Protein AF-A0A960WYE9-F1 (afdb_monomer_lite)

Foldseek 3Di:
DDDDPDDDDDPVNVVVVVVVVLVVVVPPPPPPDPCQVVVLVSVLVVQLVVLVVVLVVQLVVLVVPHPVSSVVSPVVSVVSSVVSNVVSVVVSVVSVVVVVVVVVVVVPDDPPPPPPD

Secondary structure (DSSP, 8-state):
-----PPPPPHHHHHHHHHHHHHHHHT-----S--HHHHHHHHHHHHHHHHHHHHHHHHHHHHHH-HHHHHHHHHHHHHHHHHHHHHHHHHHHHHHHHHHHHHHHHHT---------

pLDDT: mean 80.0, std 12.78, range [47.47, 95.88]

Structure (mmCIF, N/CA/C/O backbone):
data_AF-A0A960WYE9-F1
#
_entry.id   AF-A0A960WYE9-F1
#
loop_
_atom_site.group_PDB
_atom_site.id
_atom_site.type_symbol
_atom_site.label_atom_id
_atom_site.label_alt_id
_atom_site.label_comp_id
_atom_site.label_asym_id
_atom_site.label_entity_id
_atom_site.label_seq_id
_atom_site.pdbx_PDB_ins_code
_atom_site.Cartn_x
_atom_site.Cartn_y
_atom_site.Cartn_z
_atom_site.occupancy
_atom_site.B_iso_or_equiv
_atom_site.auth_seq_id
_atom_site.auth_comp_id
_atom_site.auth_asym_id
_atom_site.auth_atom_id
_atom_site.pdbx_PDB_model_num
ATOM 1 N N . MET A 1 1 ? -29.436 35.393 -24.147 1.00 56.28 1 MET A N 1
ATOM 2 C CA . MET A 1 1 ? -29.684 34.441 -23.049 1.00 56.28 1 MET A CA 1
ATOM 3 C C . MET A 1 1 ? -28.925 33.187 -23.434 1.00 56.28 1 MET A C 1
ATOM 5 O O . MET A 1 1 ? -29.409 32.443 -24.269 1.00 56.28 1 MET A O 1
ATOM 9 N N . ALA A 1 2 ? -27.653 33.113 -23.042 1.00 61.22 2 ALA A N 1
ATOM 10 C CA . ALA A 1 2 ? -26.758 32.027 -23.425 1.00 61.22 2 ALA A CA 1
ATOM 11 C C . ALA A 1 2 ? -26.670 31.080 -22.231 1.00 61.22 2 ALA A C 1
ATOM 13 O O . ALA A 1 2 ? -26.304 31.520 -21.142 1.00 61.22 2 ALA A O 1
ATOM 14 N N . ASP A 1 3 ? -27.077 29.833 -22.443 1.00 63.25 3 ASP A N 1
ATOM 15 C CA . ASP A 1 3 ? -26.883 28.744 -21.497 1.00 63.25 3 ASP A CA 1
ATOM 16 C C . ASP A 1 3 ? -25.381 28.572 -21.247 1.00 63.25 3 ASP A C 1
ATOM 18 O O . ASP A 1 3 ? -24.615 28.259 -22.160 1.00 63.25 3 ASP A O 1
ATOM 22 N N . ASP A 1 4 ? -24.957 28.837 -20.014 1.00 66.25 4 ASP A N 1
ATOM 23 C CA . ASP A 1 4 ? -23.601 28.576 -19.543 1.00 66.25 4 ASP A CA 1
ATOM 24 C C . ASP A 1 4 ? -23.469 27.063 -19.281 1.00 66.25 4 ASP A C 1
ATOM 26 O O . ASP A 1 4 ? -24.251 26.515 -18.493 1.00 66.25 4 ASP A O 1
ATOM 30 N N . PRO A 1 5 ? -22.551 26.335 -19.943 1.00 69.62 5 PRO A N 1
ATOM 31 C CA . PRO A 1 5 ? -22.391 24.911 -19.699 1.00 69.62 5 PRO A CA 1
ATOM 32 C C . PRO A 1 5 ? -21.781 24.699 -18.310 1.00 69.62 5 PRO A C 1
ATOM 34 O O . PRO A 1 5 ? -20.592 24.922 -18.089 1.00 69.62 5 PRO A O 1
ATOM 37 N N . THR A 1 6 ? -22.591 24.217 -17.364 1.00 70.62 6 THR A N 1
ATOM 38 C CA . THR A 1 6 ? -22.104 23.776 -16.052 1.00 70.62 6 THR A CA 1
ATOM 39 C C . THR A 1 6 ? -20.981 22.748 -16.244 1.00 70.62 6 THR A C 1
ATOM 41 O O . THR A 1 6 ? -21.214 21.732 -16.909 1.00 70.62 6 THR A O 1
ATOM 44 N N . PRO A 1 7 ? -19.776 22.962 -15.685 1.00 71.44 7 PRO A N 1
ATOM 45 C CA . PRO A 1 7 ? -18.664 22.044 -15.881 1.00 71.44 7 PRO A CA 1
ATOM 46 C C . PRO A 1 7 ? -18.990 20.702 -15.222 1.00 71.44 7 PRO A C 1
ATOM 48 O O . PRO A 1 7 ? -19.192 20.617 -14.010 1.00 71.44 7 PRO A O 1
ATOM 51 N N . SER A 1 8 ? -19.047 19.637 -16.024 1.00 68.94 8 SER A N 1
ATOM 52 C CA . SER A 1 8 ? -19.182 18.273 -15.519 1.00 68.94 8 SER A CA 1
ATOM 53 C C . SER A 1 8 ? -17.985 17.949 -14.616 1.00 68.94 8 SER A C 1
ATOM 55 O O . SER A 1 8 ? -16.848 18.213 -15.027 1.00 68.94 8 SER A O 1
ATOM 57 N N . PRO A 1 9 ? -18.198 17.377 -13.419 1.00 69.44 9 PRO A N 1
ATOM 58 C CA . PRO A 1 9 ? -17.117 17.057 -12.497 1.00 69.44 9 PRO A CA 1
ATOM 59 C C . PRO A 1 9 ? -16.104 16.150 -13.196 1.00 69.44 9 PRO A C 1
ATOM 61 O O . PRO A 1 9 ? -16.425 15.056 -13.658 1.00 69.44 9 PRO A O 1
ATOM 64 N N . SER A 1 10 ? -14.869 16.630 -13.315 1.00 79.25 10 SER A N 1
ATOM 65 C CA . SER A 1 10 ? -13.788 15.852 -13.905 1.00 79.25 10 SER A CA 1
ATOM 66 C C . SER A 1 10 ? -13.436 14.703 -12.956 1.00 79.25 10 SER A C 1
ATOM 68 O O . SER A 1 10 ? -13.316 14.913 -11.748 1.00 79.25 10 SER A O 1
ATOM 70 N N . LEU A 1 11 ? -13.252 13.490 -13.487 1.00 74.81 11 LEU A N 1
ATOM 71 C CA . LEU A 1 11 ? -12.968 12.258 -12.723 1.00 74.81 11 LEU A CA 1
ATOM 72 C C . LEU A 1 11 ? -11.809 12.405 -11.719 1.00 74.81 11 LEU A C 1
ATOM 74 O O . LEU A 1 11 ? -11.776 11.759 -10.676 1.00 74.81 11 LEU A O 1
ATOM 78 N N . PHE A 1 12 ? -10.853 13.279 -12.026 1.00 77.31 12 PHE A N 1
ATOM 79 C CA . PHE A 1 12 ? -9.730 13.587 -11.149 1.00 77.31 12 PHE A CA 1
ATOM 80 C C . PHE A 1 12 ? -10.158 14.324 -9.868 1.00 77.31 12 PHE A C 1
ATOM 82 O O . PHE A 1 12 ? -9.632 14.050 -8.791 1.00 77.31 12 PHE A O 1
ATOM 89 N N . SER A 1 13 ? -11.138 15.228 -9.956 1.00 78.94 13 SER A N 1
ATOM 90 C CA . SER A 1 13 ? -11.629 15.987 -8.799 1.00 78.94 13 SER A CA 1
ATOM 91 C C . SER A 1 13 ? -12.359 15.098 -7.784 1.00 78.94 13 SER A C 1
ATOM 93 O O . SER A 1 13 ? -12.132 15.234 -6.579 1.00 78.94 13 SER A O 1
ATOM 95 N N . SER A 1 14 ? -13.148 14.127 -8.259 1.00 79.69 14 SER A N 1
ATOM 96 C CA . SER A 1 14 ? -13.819 13.146 -7.400 1.00 79.69 14 SER A CA 1
ATOM 97 C C . SER A 1 14 ? -12.809 12.221 -6.719 1.00 79.69 14 SER A C 1
ATOM 99 O O . SER A 1 14 ? -12.855 12.084 -5.497 1.00 79.69 14 SER A O 1
ATOM 101 N N . LEU A 1 15 ? -11.817 11.706 -7.458 1.00 81.44 15 LEU A N 1
ATOM 102 C CA . LEU A 1 15 ? -10.731 10.884 -6.900 1.00 81.44 15 LEU A CA 1
ATOM 103 C C . LEU A 1 15 ? -9.919 11.626 -5.824 1.00 81.44 15 LEU A C 1
ATOM 105 O O . LEU A 1 15 ? -9.586 11.057 -4.785 1.00 81.44 15 LEU A O 1
ATOM 109 N N . TRP A 1 16 ? -9.627 12.912 -6.038 1.00 84.19 16 TRP A N 1
ATOM 110 C CA . TRP A 1 16 ? -8.903 13.736 -5.067 1.00 84.19 16 TRP A CA 1
ATOM 111 C C . TRP A 1 16 ? -9.710 13.997 -3.788 1.00 84.19 16 TRP A C 1
ATOM 113 O O . TRP A 1 16 ? -9.154 14.001 -2.686 1.00 84.19 16 TRP A O 1
ATOM 123 N N . SER A 1 17 ? -11.025 14.196 -3.918 1.00 83.56 17 SER A N 1
ATOM 124 C CA . SER A 1 17 ? -11.916 14.377 -2.767 1.00 83.56 17 SER A CA 1
ATOM 125 C C . SER A 1 17 ? -12.027 13.106 -1.922 1.00 83.56 17 SER A C 1
ATOM 127 O O . SER A 1 17 ? -11.923 13.181 -0.697 1.00 83.56 17 SER A O 1
ATOM 129 N N . GLU A 1 18 ? -12.120 11.940 -2.568 1.00 80.12 18 GLU A N 1
ATOM 130 C CA . GLU A 1 18 ? -12.113 10.645 -1.890 1.00 80.12 18 GLU A CA 1
ATOM 131 C C . GLU A 1 18 ? -10.778 10.405 -1.183 1.00 80.12 18 GLU A C 1
ATOM 133 O O . GLU A 1 18 ? -10.762 10.041 -0.007 1.00 80.12 18 GLU A O 1
ATOM 138 N N . PHE A 1 19 ? -9.651 10.710 -1.835 1.00 80.31 19 PHE A N 1
ATOM 139 C CA . PHE A 1 19 ? -8.329 10.612 -1.212 1.00 80.31 19 PHE A CA 1
ATOM 140 C C . PHE A 1 19 ? -8.195 11.516 0.025 1.00 80.31 19 PHE A C 1
ATOM 142 O O . PHE A 1 19 ? -7.717 11.074 1.071 1.00 80.31 19 PHE A O 1
ATOM 149 N N . ARG A 1 20 ? -8.658 12.772 -0.050 1.00 80.38 20 ARG A N 1
ATOM 150 C CA . ARG A 1 20 ? -8.653 13.689 1.103 1.00 80.38 20 ARG A CA 1
ATOM 151 C C . ARG A 1 20 ? -9.545 13.208 2.241 1.00 80.38 20 ARG A C 1
ATOM 153 O O . ARG A 1 20 ? -9.131 13.307 3.397 1.00 80.38 20 ARG A O 1
ATOM 160 N N . ALA A 1 21 ? -10.722 12.669 1.929 1.00 76.81 21 ALA A N 1
ATOM 161 C CA . ALA A 1 21 ? -11.613 12.082 2.923 1.00 76.81 21 ALA A CA 1
ATOM 162 C C . ALA A 1 21 ? -10.945 10.889 3.625 1.00 76.81 21 ALA A C 1
ATOM 164 O O . ALA A 1 21 ? -10.954 10.816 4.855 1.00 76.81 21 ALA A O 1
ATOM 165 N N . VAL A 1 22 ? -10.277 10.015 2.866 1.00 73.69 22 VAL A N 1
ATOM 166 C CA . VAL A 1 22 ? -9.496 8.901 3.419 1.00 73.69 22 VAL A CA 1
ATOM 167 C C . VAL A 1 22 ? -8.393 9.427 4.341 1.00 73.69 22 VAL A C 1
ATOM 169 O O . VAL A 1 22 ? -8.366 9.052 5.509 1.00 73.69 22 VAL A O 1
ATOM 172 N N . CYS A 1 23 ? -7.547 10.358 3.891 1.00 76.69 23 CYS A N 1
ATOM 173 C CA . CYS A 1 23 ? -6.493 10.936 4.734 1.00 76.69 23 CYS A CA 1
ATOM 174 C C . CYS A 1 23 ? -7.042 11.570 6.022 1.00 76.69 23 CYS A C 1
ATOM 176 O O . CYS A 1 23 ? -6.478 11.355 7.091 1.00 76.69 23 CYS A O 1
ATOM 178 N N . SER A 1 24 ? -8.162 12.296 5.952 1.00 74.69 24 SER A N 1
ATOM 179 C CA . SER A 1 24 ? -8.778 12.908 7.138 1.00 74.69 24 SER A CA 1
ATOM 180 C C . SER A 1 24 ? -9.227 11.882 8.185 1.00 74.69 24 SER A C 1
ATOM 182 O O . SER A 1 24 ? -9.145 12.155 9.376 1.00 74.69 24 SER A O 1
ATOM 184 N N . LEU A 1 25 ? -9.620 10.680 7.749 1.00 67.69 25 LEU A N 1
ATOM 185 C CA . LEU A 1 25 ? -10.007 9.579 8.629 1.00 67.69 25 LEU A CA 1
ATOM 186 C C . LEU A 1 25 ? -8.790 8.906 9.289 1.00 67.69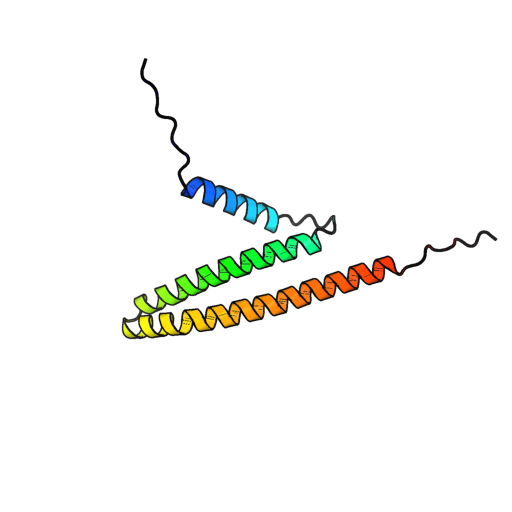 25 LEU A C 1
ATOM 188 O O . LEU A 1 25 ? -8.867 8.484 10.437 1.00 67.69 25 LEU A O 1
ATOM 192 N N . PHE A 1 26 ? -7.673 8.788 8.561 1.00 65.88 26 PHE A N 1
ATOM 193 C CA . PHE A 1 26 ? -6.429 8.192 9.070 1.00 65.88 26 PHE A CA 1
ATOM 194 C C . PHE A 1 26 ? -5.685 9.110 10.051 1.00 65.88 26 PHE A C 1
ATOM 196 O O . PHE A 1 26 ? -5.026 8.613 10.960 1.00 65.88 26 PHE A O 1
ATOM 203 N N . PHE A 1 27 ? -5.795 10.430 9.885 1.00 66.19 27 PHE A N 1
ATOM 204 C CA . PHE A 1 27 ? -5.195 11.422 10.785 1.00 66.19 27 PHE A CA 1
ATOM 205 C C . PHE A 1 27 ? -6.124 11.858 11.939 1.00 66.19 27 PHE A C 1
ATOM 207 O O . PHE A 1 27 ? -5.789 12.797 12.662 1.00 66.19 27 PHE A O 1
ATOM 214 N N . ASP A 1 28 ? -7.259 11.183 12.160 1.00 63.00 28 ASP A N 1
ATOM 215 C CA . ASP A 1 28 ? -8.098 11.401 13.344 1.00 63.00 28 ASP A CA 1
ATOM 216 C C . ASP A 1 28 ? -7.521 10.641 14.556 1.00 63.00 28 ASP A C 1
ATOM 218 O O . ASP A 1 28 ? -7.859 9.492 14.838 1.00 63.00 28 ASP A O 1
ATOM 222 N N . PHE A 1 29 ? -6.604 11.290 15.280 1.00 52.69 29 PHE A N 1
ATOM 223 C CA . PHE A 1 29 ? -5.981 10.779 16.513 1.00 52.69 29 PHE A CA 1
ATOM 224 C C . PHE A 1 29 ? -6.909 10.835 17.749 1.00 52.69 29 PHE A C 1
ATOM 226 O O . PHE A 1 29 ? -6.447 10.744 18.890 1.00 52.69 29 PHE A O 1
ATOM 233 N N . SER A 1 30 ? -8.225 10.990 17.573 1.00 52.22 30 SER A N 1
ATOM 234 C CA . SER A 1 30 ? -9.192 11.008 18.676 1.00 52.22 30 SER A CA 1
ATOM 235 C C . SER A 1 30 ? -9.485 9.584 19.184 1.00 52.22 30 SER A C 1
ATOM 237 O O . SER A 1 30 ? -10.508 8.971 18.877 1.00 52.22 30 SER A O 1
ATOM 239 N N . PHE A 1 31 ? -8.574 9.033 19.994 1.00 51.56 31 PHE A N 1
ATOM 240 C CA . PHE A 1 31 ? -8.643 7.707 20.640 1.00 51.56 31 PHE A CA 1
ATOM 241 C C . PHE A 1 31 ? -9.763 7.566 21.704 1.00 51.56 31 PHE A C 1
ATOM 243 O O . PHE A 1 31 ? -9.518 7.076 22.806 1.00 51.56 31 PHE A O 1
ATOM 250 N N . LYS A 1 32 ? -10.998 8.018 21.442 1.00 51.28 32 LYS A N 1
ATOM 251 C CA . LYS A 1 32 ? -12.082 8.028 22.450 1.00 51.28 32 LYS A CA 1
ATOM 252 C C . LYS A 1 32 ? -13.161 6.955 22.306 1.00 51.28 32 LYS A C 1
ATOM 254 O O . LYS A 1 32 ? -13.973 6.821 23.217 1.00 51.28 32 LYS A O 1
ATOM 259 N N . LYS A 1 33 ? -13.198 6.164 21.233 1.00 47.47 33 LYS A N 1
ATOM 260 C CA . LYS A 1 33 ? -14.152 5.045 21.111 1.00 47.47 33 LYS A CA 1
ATOM 261 C C . LYS A 1 33 ? -13.518 3.860 20.400 1.00 47.47 33 LYS A C 1
ATOM 263 O O . LYS A 1 33 ? -12.616 4.037 19.595 1.00 47.47 33 LYS A O 1
ATOM 268 N N . PHE A 1 34 ? -14.015 2.662 20.692 1.00 52.50 34 PHE A N 1
ATOM 269 C CA . PHE A 1 34 ? -13.688 1.385 20.056 1.00 52.50 34 PHE A CA 1
ATOM 270 C C . PHE A 1 34 ? -13.992 1.400 18.535 1.00 52.50 34 PHE A C 1
ATOM 272 O O . PHE A 1 34 ? -14.926 0.761 18.061 1.00 52.50 34 PHE A O 1
ATOM 279 N N . VAL A 1 35 ? -13.230 2.166 17.743 1.00 55.47 35 VAL A N 1
ATOM 280 C CA . VAL A 1 35 ? -13.297 2.206 16.260 1.00 55.47 35 VAL A CA 1
ATOM 281 C C . VAL A 1 35 ? -12.514 1.032 15.641 1.00 55.47 35 VAL A C 1
ATOM 283 O O . VAL A 1 35 ? -12.436 0.842 14.426 1.00 55.47 35 VAL A O 1
ATOM 286 N N . THR A 1 36 ? -11.940 0.196 16.493 1.00 58.97 36 THR A N 1
ATOM 287 C CA . THR A 1 36 ? -10.864 -0.718 16.170 1.00 58.97 36 THR A CA 1
ATOM 288 C C . THR A 1 36 ? -11.202 -1.760 15.102 1.00 58.97 36 THR A C 1
ATOM 290 O O . THR A 1 36 ? -10.433 -1.861 14.149 1.00 58.97 36 THR A O 1
ATOM 293 N N . PRO A 1 37 ? -12.367 -2.443 15.114 1.00 61.09 37 PRO A N 1
ATOM 2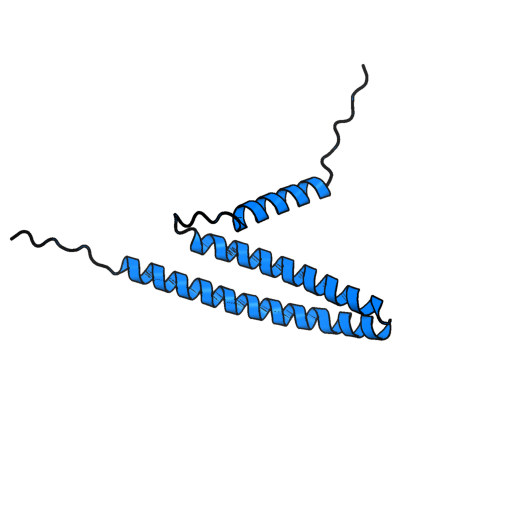94 C CA . PRO A 1 37 ? -12.694 -3.428 14.077 1.00 61.09 37 PRO A CA 1
ATOM 295 C C . PRO A 1 37 ? -12.917 -2.803 12.691 1.00 61.09 37 PRO A C 1
ATOM 297 O O . PRO A 1 37 ? -12.624 -3.415 11.662 1.00 61.09 37 PRO A O 1
ATOM 300 N N . ARG A 1 38 ? -13.442 -1.570 12.646 1.00 65.31 38 ARG A N 1
ATOM 301 C CA . ARG A 1 38 ? -13.769 -0.867 11.396 1.00 65.31 38 ARG A CA 1
ATOM 302 C C . ARG A 1 38 ? -12.513 -0.324 10.715 1.00 65.31 38 ARG A C 1
ATOM 304 O O . ARG A 1 38 ? -12.406 -0.424 9.495 1.00 65.31 38 ARG A O 1
ATOM 311 N N . ILE A 1 39 ? -11.553 0.172 11.499 1.00 73.69 39 ILE A N 1
ATOM 312 C CA . ILE A 1 39 ? -10.259 0.657 10.999 1.00 73.69 39 ILE A CA 1
ATOM 313 C C . ILE A 1 39 ? -9.481 -0.465 10.316 1.00 73.69 39 ILE A C 1
ATOM 315 O O . ILE A 1 39 ? -8.922 -0.221 9.251 1.00 73.69 39 ILE A O 1
ATOM 319 N N . VAL A 1 40 ? -9.492 -1.698 10.846 1.00 74.81 40 VAL A N 1
ATOM 320 C CA . VAL A 1 40 ? -8.719 -2.793 10.228 1.00 74.81 40 VAL A CA 1
ATOM 321 C C . VAL A 1 40 ? -9.153 -3.063 8.786 1.00 74.81 40 VAL A C 1
ATOM 323 O O . VAL A 1 40 ? -8.313 -3.256 7.908 1.00 74.81 40 VAL A O 1
ATOM 326 N N . ARG A 1 41 ? -10.463 -3.021 8.511 1.00 71.50 41 ARG A N 1
ATOM 327 C CA . ARG A 1 41 ? -10.985 -3.234 7.154 1.00 71.50 41 ARG A CA 1
ATOM 328 C C . ARG A 1 41 ? -10.547 -2.116 6.200 1.00 71.50 41 ARG A C 1
ATOM 330 O O . ARG A 1 41 ? -10.169 -2.404 5.070 1.00 71.50 41 ARG A O 1
ATOM 337 N N . THR A 1 42 ? -10.530 -0.867 6.663 1.00 77.56 42 THR A N 1
ATOM 338 C CA . THR A 1 42 ? -10.010 0.273 5.889 1.00 77.56 42 THR A CA 1
ATOM 339 C C . THR A 1 42 ? -8.499 0.162 5.661 1.00 77.56 42 THR A C 1
ATOM 341 O O . THR A 1 42 ? -8.023 0.406 4.552 1.00 77.56 42 THR A O 1
ATOM 344 N N . LEU A 1 43 ? -7.743 -0.264 6.678 1.00 81.12 43 LEU A N 1
ATOM 345 C CA . LEU A 1 43 ? -6.294 -0.458 6.600 1.00 81.12 43 LEU A CA 1
ATOM 346 C C . LEU A 1 43 ? -5.912 -1.541 5.583 1.00 81.12 43 LEU A C 1
ATOM 348 O O . LEU A 1 43 ? -4.896 -1.407 4.900 1.00 81.12 43 LEU A O 1
ATOM 352 N N . TYR A 1 44 ? -6.731 -2.593 5.467 1.00 82.25 44 TYR A N 1
ATOM 353 C CA . TYR A 1 44 ? -6.555 -3.635 4.457 1.00 82.25 44 TYR A CA 1
ATOM 354 C C . TYR A 1 44 ? -6.713 -3.091 3.043 1.00 82.25 44 TYR A C 1
ATOM 356 O O . TYR A 1 44 ? -5.821 -3.272 2.216 1.00 82.25 44 TYR A O 1
ATOM 364 N N . SER A 1 45 ? -7.824 -2.401 2.777 1.00 82.38 45 SER A N 1
ATOM 365 C CA . SER A 1 45 ? -8.081 -1.814 1.463 1.00 82.38 45 SER A CA 1
ATOM 366 C C . SER A 1 45 ? -6.974 -0.836 1.072 1.00 82.38 45 SER A C 1
ATOM 368 O O . SER A 1 45 ? -6.504 -0.869 -0.063 1.00 82.38 45 SER A O 1
ATOM 370 N N . LEU A 1 46 ? -6.494 -0.024 2.021 1.00 86.25 46 LEU A N 1
ATOM 371 C CA . LEU A 1 46 ? -5.386 0.895 1.776 1.00 86.25 46 LEU A CA 1
ATOM 372 C C . LEU A 1 46 ? -4.070 0.157 1.483 1.00 86.25 46 LEU A C 1
ATOM 374 O O . LEU A 1 46 ? -3.380 0.519 0.534 1.00 86.25 46 LEU A O 1
ATOM 378 N N . ASN A 1 47 ? -3.742 -0.896 2.242 1.00 88.00 47 ASN A N 1
ATOM 379 C CA . ASN A 1 47 ? -2.568 -1.733 1.968 1.00 88.00 47 ASN A CA 1
ATOM 380 C C . ASN A 1 47 ? -2.635 -2.369 0.577 1.00 88.00 47 ASN A C 1
ATOM 382 O O . ASN A 1 47 ? -1.632 -2.397 -0.125 1.00 88.00 47 ASN A O 1
ATOM 386 N N . LEU A 1 48 ? -3.806 -2.857 0.161 1.00 89.25 48 LEU A N 1
ATOM 387 C CA . LEU A 1 48 ? -3.980 -3.497 -1.142 1.00 89.25 48 LEU A CA 1
ATOM 388 C C . LEU A 1 48 ? -3.784 -2.503 -2.295 1.00 89.25 48 LEU A C 1
ATOM 390 O O . LEU A 1 48 ? -3.080 -2.806 -3.258 1.00 89.25 48 LEU A O 1
ATOM 394 N N . ILE A 1 49 ? -4.363 -1.305 -2.178 1.00 91.12 49 ILE A N 1
ATOM 395 C CA . ILE A 1 49 ? -4.185 -0.228 -3.161 1.00 91.12 49 ILE A CA 1
ATOM 396 C C . ILE A 1 49 ? -2.718 0.219 -3.192 1.00 91.12 49 ILE A C 1
ATOM 398 O O . ILE A 1 49 ? -2.133 0.339 -4.267 1.00 91.12 49 ILE A O 1
ATOM 402 N N . GLY A 1 50 ? -2.100 0.408 -2.022 1.00 90.88 50 GLY A N 1
ATOM 403 C CA . GLY A 1 50 ? -0.689 0.773 -1.901 1.00 90.88 50 GLY A CA 1
ATOM 404 C C . GLY A 1 50 ? 0.248 -0.269 -2.513 1.00 90.88 50 GLY A C 1
ATOM 405 O O . GLY A 1 50 ? 1.165 0.096 -3.244 1.00 90.88 50 GLY A O 1
ATOM 406 N N . ALA A 1 51 ? -0.019 -1.558 -2.293 1.00 92.50 51 ALA A N 1
ATOM 407 C CA . ALA A 1 51 ? 0.734 -2.660 -2.890 1.00 92.50 51 ALA A CA 1
ATOM 408 C C . ALA A 1 51 ? 0.652 -2.644 -4.419 1.00 92.50 51 ALA A C 1
ATOM 410 O O . ALA A 1 51 ? 1.667 -2.800 -5.096 1.00 92.50 51 ALA A O 1
ATOM 411 N N . LEU A 1 52 ? -0.548 -2.423 -4.964 1.00 92.69 52 LEU A N 1
ATOM 412 C CA . LEU A 1 52 ? -0.768 -2.364 -6.406 1.00 92.69 52 LEU A CA 1
ATOM 413 C C . LEU A 1 52 ? -0.021 -1.183 -7.037 1.00 92.69 52 LEU A C 1
ATOM 415 O O . LEU A 1 52 ? 0.708 -1.365 -8.010 1.00 92.69 52 LEU A O 1
ATOM 419 N N . LEU A 1 53 ? -0.156 0.012 -6.457 1.00 94.44 53 LEU A N 1
ATOM 420 C CA . LEU A 1 53 ? 0.545 1.209 -6.928 1.00 94.44 53 LEU A CA 1
ATOM 421 C C . LEU A 1 53 ? 2.065 1.069 -6.790 1.00 94.44 53 LEU A C 1
ATOM 423 O O . LEU A 1 53 ? 2.798 1.427 -7.710 1.00 94.44 53 LEU A O 1
ATOM 427 N N . GLY A 1 54 ? 2.538 0.509 -5.676 1.00 92.62 54 GLY A N 1
ATOM 428 C CA . GLY A 1 54 ? 3.955 0.242 -5.439 1.00 92.62 54 GLY A CA 1
ATOM 429 C C . GLY A 1 54 ? 4.539 -0.743 -6.450 1.00 92.62 54 GLY A C 1
ATOM 430 O O . GLY A 1 54 ? 5.615 -0.496 -6.988 1.00 92.62 54 GLY A O 1
ATOM 431 N N . ALA A 1 55 ? 3.810 -1.812 -6.779 1.00 93.12 55 ALA A N 1
ATOM 432 C CA . ALA A 1 55 ? 4.229 -2.763 -7.803 1.00 93.12 55 ALA A CA 1
ATOM 433 C C . ALA A 1 55 ? 4.272 -2.125 -9.198 1.00 93.12 55 ALA A C 1
ATOM 435 O O . ALA A 1 55 ? 5.232 -2.338 -9.933 1.00 93.12 55 ALA A O 1
AT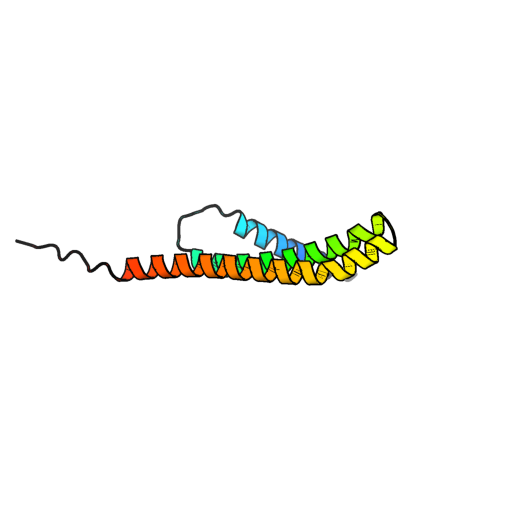OM 436 N N . LEU A 1 56 ? 3.280 -1.303 -9.559 1.00 93.31 56 LEU A N 1
ATOM 437 C CA . LEU A 1 56 ? 3.290 -0.552 -10.821 1.00 93.31 56 LEU A CA 1
ATOM 438 C C . LEU A 1 56 ? 4.482 0.413 -10.899 1.00 93.31 56 LEU A C 1
ATOM 440 O O . LEU A 1 56 ? 5.173 0.456 -11.918 1.00 93.31 56 LEU A O 1
ATOM 444 N N . ALA A 1 57 ? 4.766 1.134 -9.813 1.00 93.50 57 ALA A N 1
ATOM 445 C CA . ALA A 1 57 ? 5.921 2.023 -9.724 1.00 93.50 57 ALA A CA 1
ATOM 446 C C . ALA A 1 57 ? 7.253 1.258 -9.829 1.00 93.50 57 ALA A C 1
ATOM 448 O O . ALA A 1 57 ? 8.155 1.702 -10.539 1.00 93.50 57 ALA A O 1
ATOM 449 N N . TRP A 1 58 ? 7.362 0.094 -9.180 1.00 92.06 58 TRP A N 1
ATOM 450 C CA . TRP A 1 58 ? 8.526 -0.795 -9.263 1.00 92.06 58 TRP A CA 1
ATOM 451 C C . TRP A 1 58 ? 8.754 -1.326 -10.680 1.00 92.06 58 TRP A C 1
ATOM 453 O O . TRP A 1 58 ? 9.872 -1.328 -11.190 1.00 92.06 58 TRP A O 1
ATOM 463 N N . MET A 1 59 ? 7.688 -1.751 -11.356 1.00 92.38 59 MET A N 1
ATOM 464 C CA . MET A 1 59 ? 7.790 -2.223 -12.735 1.00 92.38 59 MET A CA 1
ATOM 465 C C . MET A 1 59 ? 8.245 -1.098 -13.672 1.00 92.38 59 MET A C 1
ATOM 467 O O . MET A 1 59 ? 9.114 -1.325 -14.512 1.00 92.38 59 MET A O 1
ATOM 471 N N . GLY A 1 60 ? 7.729 0.122 -13.484 1.00 91.19 60 GLY A N 1
ATOM 472 C CA . GLY A 1 60 ? 8.116 1.294 -14.272 1.00 91.19 60 GLY A CA 1
ATOM 473 C C . GLY A 1 60 ? 9.536 1.807 -14.003 1.00 91.19 60 GLY A C 1
ATOM 474 O O . GLY A 1 60 ? 10.163 2.354 -14.910 1.00 91.19 60 GLY A O 1
ATOM 475 N N . SER A 1 61 ? 10.072 1.626 -12.792 1.00 90.56 61 SER A N 1
ATOM 476 C CA . SER A 1 61 ? 11.405 2.134 -12.441 1.00 90.56 61 SER A CA 1
ATOM 477 C C . SER A 1 61 ? 12.536 1.402 -13.170 1.00 90.56 61 SER A C 1
ATOM 479 O O . SER A 1 61 ? 13.500 2.051 -13.569 1.00 90.56 61 SER A O 1
ATOM 481 N N . GLY A 1 62 ? 12.402 0.096 -13.430 1.00 88.44 62 GLY A N 1
ATOM 482 C CA . GLY A 1 62 ? 13.438 -0.702 -14.104 1.00 88.44 62 GLY A CA 1
ATOM 483 C C . GLY A 1 62 ? 13.765 -0.243 -15.528 1.00 88.44 62 GLY A C 1
ATOM 484 O O . GLY A 1 62 ? 14.908 -0.352 -15.968 1.00 88.44 62 GLY A O 1
ATOM 485 N N . PHE A 1 63 ? 12.795 0.355 -16.227 1.00 90.81 63 PHE A N 1
ATOM 486 C CA . PHE A 1 63 ? 13.002 0.908 -17.569 1.00 90.81 63 PHE A CA 1
ATOM 487 C C . PHE A 1 63 ? 13.837 2.194 -17.585 1.00 90.81 63 PHE A C 1
ATOM 489 O O . PHE A 1 63 ? 14.305 2.588 -18.651 1.00 90.81 63 PHE A O 1
ATOM 496 N N . ARG A 1 64 ? 14.037 2.852 -16.433 1.00 90.69 64 ARG A N 1
ATOM 497 C CA . ARG A 1 64 ? 14.887 4.051 -16.336 1.00 90.69 64 ARG A CA 1
ATOM 498 C C . ARG A 1 64 ? 16.373 3.710 -16.414 1.00 90.69 64 ARG A C 1
ATOM 500 O O . ARG A 1 64 ? 17.144 4.536 -16.882 1.00 90.69 64 ARG A O 1
ATOM 507 N N . GLU A 1 65 ? 16.746 2.509 -15.978 1.00 88.25 65 GLU A N 1
ATOM 508 C CA . GLU A 1 65 ? 18.131 2.034 -15.977 1.00 88.25 65 GLU A CA 1
ATOM 509 C C . GLU A 1 65 ? 18.497 1.383 -17.314 1.00 88.25 65 GLU A C 1
ATOM 511 O O . GLU A 1 65 ? 19.490 1.739 -17.943 1.00 88.25 65 GLU A O 1
ATOM 516 N N . SER A 1 66 ? 17.710 0.401 -17.770 1.00 92.56 66 SER A N 1
ATOM 517 C CA . SER A 1 66 ? 17.964 -0.328 -19.021 1.00 92.56 66 SER A CA 1
ATOM 518 C C . SER A 1 66 ? 16.760 -1.163 -19.450 1.00 92.56 66 SER A C 1
ATOM 520 O O . SER A 1 66 ? 15.991 -1.641 -18.620 1.00 92.56 66 SER A O 1
ATOM 522 N N . PHE A 1 67 ? 16.646 -1.446 -20.752 1.00 90.56 67 PHE A N 1
ATOM 523 C CA . PHE A 1 67 ? 15.571 -2.287 -21.295 1.00 90.56 67 PHE A CA 1
ATOM 524 C C . PHE A 1 67 ? 15.545 -3.701 -20.684 1.00 90.56 67 PHE A C 1
ATOM 526 O O . PHE A 1 67 ? 14.489 -4.183 -20.281 1.00 90.56 67 PHE A O 1
ATOM 533 N N . LEU A 1 68 ? 16.713 -4.345 -20.548 1.00 92.19 68 LEU A N 1
ATOM 534 C CA . LEU A 1 68 ? 16.827 -5.667 -19.916 1.00 92.19 68 LEU A CA 1
ATOM 535 C C . LEU A 1 68 ? 16.413 -5.640 -18.437 1.00 92.19 68 LEU A C 1
ATOM 537 O O . LEU A 1 68 ? 15.736 -6.554 -17.971 1.00 92.19 68 LEU A O 1
ATOM 541 N N . TRP A 1 69 ? 16.767 -4.573 -17.715 1.00 91.12 69 TRP A N 1
ATOM 542 C CA . TRP A 1 69 ? 16.363 -4.379 -16.321 1.00 91.12 69 TRP A CA 1
ATOM 543 C C . TRP A 1 69 ? 14.852 -4.176 -16.178 1.00 91.12 69 TRP A C 1
ATOM 545 O O . TRP A 1 69 ? 14.254 -4.747 -15.268 1.00 91.12 69 TRP A O 1
ATOM 555 N N . GLY A 1 70 ? 14.220 -3.453 -17.106 1.00 92.00 70 GLY A N 1
ATOM 556 C CA . GLY A 1 70 ? 12.763 -3.302 -17.155 1.00 92.00 70 GLY A CA 1
ATOM 557 C C . GLY A 1 70 ? 12.015 -4.634 -17.281 1.00 92.00 70 GLY A C 1
ATOM 558 O O . GLY A 1 70 ? 11.000 -4.847 -16.623 1.00 92.00 70 GLY A O 1
ATOM 559 N N . ILE A 1 71 ? 12.536 -5.588 -18.059 1.00 94.06 71 ILE A N 1
ATOM 560 C CA . ILE A 1 71 ? 11.930 -6.928 -18.164 1.00 94.06 71 ILE A CA 1
ATOM 561 C C . ILE A 1 71 ? 12.030 -7.681 -16.828 1.00 94.06 71 ILE A C 1
ATOM 563 O O . ILE A 1 71 ? 11.067 -8.321 -16.397 1.00 94.06 71 ILE A O 1
ATOM 567 N N . VAL A 1 72 ? 13.169 -7.574 -16.136 1.00 94.44 72 VAL A N 1
ATOM 568 C CA . VAL A 1 72 ? 13.360 -8.198 -14.817 1.00 94.44 72 VAL A CA 1
ATOM 569 C C . VAL A 1 72 ? 12.397 -7.607 -13.786 1.00 94.44 72 VAL A C 1
ATOM 571 O O . VAL A 1 72 ? 11.772 -8.362 -13.035 1.00 94.44 72 VAL A O 1
ATOM 574 N N . THR A 1 73 ? 12.220 -6.284 -13.748 1.00 93.69 73 THR A N 1
ATOM 575 C CA . THR A 1 73 ? 11.283 -5.644 -12.809 1.00 93.69 73 THR A CA 1
ATOM 576 C C . THR A 1 73 ? 9.829 -6.001 -13.107 1.00 93.69 73 THR A C 1
ATOM 578 O O . THR A 1 73 ? 9.064 -6.217 -12.170 1.00 93.69 73 THR A O 1
ATOM 581 N N . VAL A 1 74 ? 9.448 -6.154 -14.379 1.00 93.94 74 VAL A N 1
ATOM 582 C CA . VAL A 1 74 ? 8.104 -6.612 -14.783 1.00 93.94 74 VAL A CA 1
ATOM 583 C C . VAL A 1 74 ? 7.837 -8.062 -14.380 1.00 93.94 74 VAL A C 1
ATOM 585 O O . VAL A 1 74 ? 6.735 -8.368 -13.935 1.00 93.94 74 VAL A O 1
ATOM 588 N N . CYS A 1 75 ? 8.826 -8.953 -14.464 1.00 94.44 75 CYS A N 1
ATOM 589 C CA . CYS A 1 75 ? 8.675 -10.331 -13.980 1.00 94.44 75 CYS A CA 1
ATOM 590 C C . CYS A 1 75 ? 8.657 -10.420 -12.446 1.00 94.44 75 CYS A C 1
ATOM 592 O O . CYS A 1 75 ? 7.895 -11.195 -11.869 1.00 94.44 75 CYS A O 1
ATOM 594 N N . THR A 1 76 ? 9.494 -9.632 -11.768 1.00 94.44 76 THR A N 1
ATOM 595 C CA . THR A 1 76 ? 9.604 -9.655 -10.298 1.00 94.44 76 THR A CA 1
ATOM 596 C C . THR A 1 76 ? 8.486 -8.882 -9.599 1.00 94.44 76 THR A C 1
ATOM 598 O O . THR A 1 76 ? 8.137 -9.220 -8.470 1.00 94.44 76 THR A O 1
ATOM 601 N N . GLY A 1 77 ? 7.870 -7.900 -10.264 1.00 93.56 77 GLY A N 1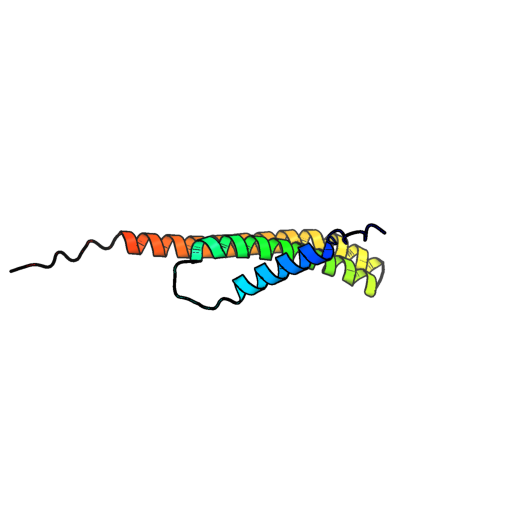
ATOM 602 C CA . GLY A 1 77 ? 6.783 -7.078 -9.729 1.00 93.56 77 GLY A CA 1
ATOM 603 C C . GLY A 1 77 ? 5.571 -7.884 -9.242 1.00 93.56 77 GLY A C 1
ATOM 604 O O . GLY A 1 77 ? 5.199 -7.742 -8.078 1.00 93.56 77 GLY A O 1
ATOM 605 N N . PRO A 1 78 ? 4.970 -8.769 -10.063 1.00 93.69 78 PRO A N 1
ATOM 606 C CA . PRO A 1 78 ? 3.858 -9.623 -9.647 1.00 93.69 78 PRO A CA 1
ATOM 607 C C . PRO A 1 78 ? 4.215 -10.540 -8.473 1.00 93.69 78 PRO A C 1
ATOM 609 O O . PRO A 1 78 ? 3.412 -10.707 -7.558 1.00 93.69 78 PRO A O 1
ATOM 612 N N . ILE A 1 79 ? 5.431 -11.095 -8.464 1.00 95.88 79 ILE A N 1
ATOM 613 C CA . ILE A 1 79 ? 5.914 -11.957 -7.377 1.00 95.88 79 ILE A CA 1
ATOM 614 C C . ILE A 1 79 ? 6.002 -11.149 -6.077 1.00 95.88 79 ILE A C 1
ATOM 616 O O . ILE A 1 79 ? 5.453 -11.559 -5.053 1.00 95.88 79 ILE A O 1
ATOM 620 N N . ALA A 1 80 ? 6.627 -9.970 -6.127 1.00 93.12 80 ALA A N 1
ATOM 621 C CA . ALA A 1 80 ? 6.731 -9.066 -4.987 1.00 93.12 80 ALA A CA 1
ATOM 622 C C . ALA A 1 80 ? 5.351 -8.607 -4.486 1.00 93.12 80 ALA A C 1
ATOM 624 O O . ALA A 1 80 ? 5.122 -8.574 -3.277 1.00 93.12 80 ALA A O 1
ATOM 625 N N . LEU A 1 81 ? 4.411 -8.320 -5.394 1.00 94.12 81 LEU A N 1
ATOM 626 C CA . LEU A 1 81 ? 3.036 -7.951 -5.053 1.00 94.12 81 LEU A CA 1
ATOM 627 C C . LEU A 1 81 ? 2.324 -9.073 -4.294 1.00 94.12 81 LEU A C 1
ATOM 629 O O . LEU A 1 81 ? 1.719 -8.813 -3.255 1.00 94.12 81 LEU A O 1
ATOM 633 N N . VAL A 1 82 ? 2.412 -10.317 -4.771 1.00 94.88 82 VAL A N 1
ATOM 634 C CA . VAL A 1 82 ? 1.781 -11.465 -4.101 1.00 94.88 82 VAL A CA 1
ATOM 635 C C . VAL A 1 82 ? 2.374 -11.672 -2.710 1.00 94.88 82 VAL A C 1
ATOM 637 O O . VAL A 1 82 ? 1.622 -11.801 -1.742 1.00 94.88 82 VAL A O 1
ATOM 640 N N . VAL A 1 83 ? 3.705 -11.647 -2.589 1.00 95.50 83 VAL A N 1
ATOM 641 C CA . VAL A 1 83 ? 4.392 -11.784 -1.295 1.00 95.50 83 VAL A CA 1
ATOM 642 C C . VAL A 1 83 ? 3.969 -10.672 -0.334 1.00 95.50 83 VAL A C 1
ATOM 644 O O . VAL A 1 83 ? 3.598 -10.954 0.805 1.00 95.50 83 VAL A O 1
ATOM 647 N N . TYR A 1 84 ? 3.948 -9.421 -0.792 1.00 94.19 84 TYR A N 1
ATOM 648 C CA . TYR A 1 84 ? 3.528 -8.285 0.026 1.00 94.19 84 TYR A CA 1
ATOM 649 C C . TYR A 1 84 ? 2.069 -8.412 0.484 1.00 94.19 84 TYR A C 1
ATOM 651 O O . TYR A 1 84 ? 1.775 -8.248 1.667 1.00 94.19 84 TYR A O 1
ATOM 659 N N . VAL A 1 85 ? 1.149 -8.755 -0.424 1.00 91.31 85 VAL A N 1
ATOM 660 C CA . VAL A 1 85 ? -0.278 -8.922 -0.098 1.00 91.31 85 VAL A CA 1
ATOM 661 C C . VAL A 1 85 ? -0.495 -10.069 0.893 1.00 91.31 85 VAL A C 1
ATOM 663 O O . VAL A 1 85 ? -1.340 -9.948 1.784 1.00 91.31 85 VAL A O 1
ATOM 666 N N . LEU A 1 86 ? 0.269 -11.160 0.786 1.00 94.25 86 LEU A N 1
ATOM 667 C CA . LEU A 1 86 ? 0.241 -12.258 1.755 1.00 94.25 86 LEU A CA 1
ATOM 668 C C . LEU A 1 86 ? 0.714 -11.803 3.140 1.00 94.25 86 LEU A C 1
ATOM 670 O O . LEU A 1 86 ? 0.019 -12.042 4.127 1.00 94.25 86 LEU A O 1
ATOM 674 N N . LEU A 1 87 ? 1.844 -11.099 3.224 1.00 92.88 87 LEU A N 1
ATOM 675 C CA . LEU A 1 87 ? 2.352 -10.565 4.493 1.00 92.88 87 LEU A CA 1
ATOM 676 C C . LEU A 1 87 ? 1.381 -9.559 5.126 1.00 92.88 87 LEU A C 1
ATOM 678 O O . LEU A 1 87 ? 1.145 -9.595 6.338 1.00 92.88 87 LEU A O 1
ATOM 682 N N . ALA A 1 88 ? 0.769 -8.702 4.307 1.00 88.62 88 ALA A N 1
ATOM 683 C CA . ALA A 1 88 ? -0.265 -7.777 4.753 1.00 88.62 88 ALA A CA 1
ATOM 684 C C . ALA A 1 88 ? -1.487 -8.533 5.300 1.00 88.62 88 ALA A C 1
ATOM 686 O O . ALA A 1 88 ? -1.999 -8.169 6.359 1.00 88.62 88 ALA A O 1
ATOM 687 N N . ARG A 1 89 ? -1.925 -9.618 4.637 1.00 90.56 89 ARG A N 1
ATOM 688 C CA . ARG A 1 89 ? -3.011 -10.481 5.138 1.00 90.56 89 ARG A CA 1
ATOM 689 C C . ARG A 1 89 ? -2.690 -11.063 6.506 1.00 90.56 89 ARG A C 1
ATOM 691 O O . ARG A 1 89 ? -3.501 -10.904 7.410 1.00 90.56 89 ARG A O 1
ATOM 698 N N . VAL A 1 90 ? -1.519 -11.677 6.662 1.00 92.06 90 VAL A N 1
ATOM 699 C CA . VAL A 1 90 ? -1.105 -12.297 7.933 1.00 92.06 90 VAL A CA 1
ATOM 700 C C . VAL A 1 90 ? -1.053 -11.257 9.053 1.00 92.06 90 VAL A C 1
ATOM 702 O O . VAL A 1 90 ? -1.581 -11.482 10.139 1.00 92.06 90 VAL A O 1
ATOM 705 N N . THR A 1 91 ? -0.480 -10.084 8.776 1.00 87.06 91 THR A N 1
ATOM 706 C CA . THR A 1 91 ? -0.412 -8.980 9.745 1.00 87.06 91 THR A CA 1
ATOM 707 C C . THR A 1 91 ? -1.805 -8.535 10.190 1.00 87.06 91 THR A C 1
ATOM 709 O O . THR A 1 91 ? -2.064 -8.384 11.382 1.00 87.06 91 THR A O 1
ATOM 712 N N . LEU A 1 92 ? -2.729 -8.344 9.248 1.00 85.50 92 LEU A N 1
ATOM 713 C CA . LEU A 1 92 ? -4.089 -7.907 9.564 1.00 85.50 92 LEU A CA 1
ATOM 714 C C . LEU A 1 92 ? -4.891 -8.982 10.286 1.00 85.50 92 LEU A C 1
ATOM 716 O O . LEU A 1 92 ? -5.647 -8.662 11.199 1.00 85.50 92 LEU A O 1
ATOM 720 N N . GLU A 1 93 ? -4.716 -10.244 9.909 1.00 87.38 93 GLU A N 1
ATOM 721 C CA . GLU A 1 93 ? -5.336 -11.376 10.589 1.00 87.38 93 GLU A CA 1
ATOM 722 C C . GLU A 1 93 ? -4.886 -11.449 12.052 1.00 87.38 93 GLU A C 1
ATOM 724 O O . GLU A 1 93 ? -5.728 -11.584 12.942 1.00 87.38 93 GLU A O 1
ATOM 729 N N . LEU A 1 94 ? -3.595 -11.227 12.317 1.00 88.88 94 LEU A N 1
ATOM 730 C CA . LEU A 1 94 ? -3.054 -11.135 13.672 1.00 88.88 94 LEU A CA 1
ATOM 731 C C . LEU A 1 94 ? -3.638 -9.945 14.449 1.00 88.88 94 LEU A C 1
ATOM 733 O O . LEU A 1 94 ? -4.053 -10.104 15.597 1.00 88.88 94 LEU A O 1
ATOM 737 N N . ILE A 1 95 ? -3.730 -8.768 13.823 1.00 85.44 95 ILE A N 1
ATOM 738 C CA . ILE A 1 95 ? -4.331 -7.574 14.438 1.00 85.44 95 ILE A CA 1
ATOM 739 C C . ILE A 1 95 ? -5.796 -7.846 14.828 1.00 85.44 95 ILE A C 1
ATOM 741 O O . ILE A 1 95 ? -6.199 -7.567 15.959 1.00 85.44 95 ILE A O 1
ATOM 745 N N . ILE A 1 96 ? -6.595 -8.431 13.928 1.00 83.25 96 ILE A N 1
ATOM 746 C CA . ILE A 1 96 ? -8.000 -8.785 14.204 1.00 83.25 96 ILE A CA 1
ATOM 747 C C . ILE A 1 96 ? -8.089 -9.833 15.312 1.00 83.25 96 ILE A C 1
ATOM 749 O O . ILE A 1 96 ? -8.965 -9.730 16.172 1.00 83.25 96 ILE A O 1
ATOM 753 N N . ALA A 1 97 ? -7.208 -10.835 15.304 1.00 87.19 97 ALA A N 1
ATOM 754 C CA . ALA A 1 97 ? -7.184 -11.876 16.324 1.00 87.19 97 ALA A CA 1
ATOM 755 C C . ALA A 1 97 ? -6.949 -11.286 17.722 1.00 87.19 97 ALA A C 1
ATOM 757 O O . ALA A 1 97 ? -7.688 -11.615 18.649 1.00 87.19 97 ALA A O 1
ATOM 758 N N . ILE A 1 98 ? -5.999 -10.357 17.861 1.00 86.56 98 ILE A N 1
ATOM 759 C CA . ILE A 1 98 ? -5.728 -9.662 19.129 1.00 86.56 98 ILE A CA 1
ATOM 760 C C . ILE A 1 98 ? -6.964 -8.883 19.598 1.00 86.56 98 ILE A C 1
ATOM 762 O O . ILE A 1 98 ? -7.361 -9.005 20.758 1.00 86.56 98 ILE A O 1
ATOM 766 N N . PHE A 1 99 ? -7.621 -8.134 18.706 1.00 82.44 99 PHE A N 1
ATOM 767 C CA . PHE A 1 99 ? -8.831 -7.390 19.075 1.00 82.44 99 PHE A CA 1
ATOM 768 C C . PHE A 1 99 ? -9.995 -8.297 19.468 1.00 82.44 99 PHE A C 1
ATOM 770 O O . PHE A 1 99 ? -10.671 -8.019 20.457 1.00 82.44 99 PHE A O 1
ATOM 777 N N . ARG A 1 100 ? -10.188 -9.421 18.769 1.00 81.81 100 ARG A N 1
ATOM 778 C CA . ARG A 1 100 ? -11.197 -10.424 19.144 1.00 81.81 100 ARG A CA 1
ATOM 779 C C . ARG A 1 100 ? -10.950 -11.012 20.532 1.00 81.81 100 ARG A C 1
ATOM 781 O O . ARG A 1 100 ? -11.907 -11.263 21.259 1.00 81.81 100 ARG A O 1
ATOM 788 N N . ILE A 1 101 ? -9.690 -11.237 20.907 1.00 85.50 101 ILE A N 1
ATOM 789 C CA . ILE A 1 101 ? -9.339 -11.726 22.247 1.00 85.50 101 ILE A CA 1
ATOM 790 C C . ILE A 1 101 ? -9.687 -10.670 23.303 1.00 85.50 101 ILE A C 1
ATOM 792 O O . ILE A 1 101 ? -10.317 -11.007 24.304 1.00 85.50 101 ILE A O 1
ATOM 796 N N . ALA A 1 102 ? -9.341 -9.401 23.067 1.00 83.00 102 ALA A N 1
ATOM 797 C CA . ALA A 1 102 ? -9.651 -8.307 23.989 1.00 83.00 102 ALA A CA 1
ATOM 798 C C . ALA A 1 102 ? -11.166 -8.154 24.232 1.00 83.00 102 ALA A C 1
ATOM 800 O O . ALA A 1 102 ? -11.597 -8.088 25.383 1.00 83.00 102 ALA A O 1
AT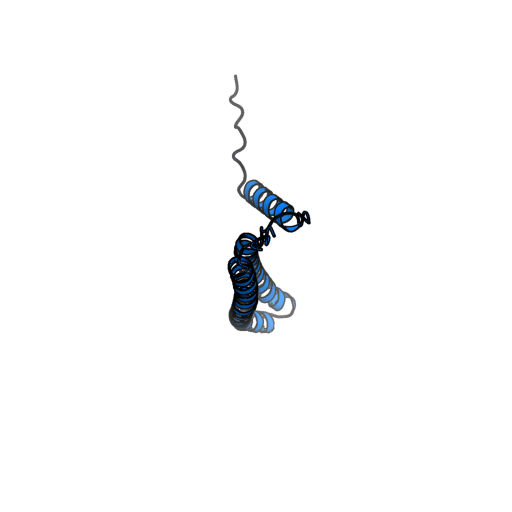OM 801 N N . GLU A 1 103 ? -11.979 -8.186 23.169 1.00 78.81 103 GLU A N 1
ATOM 802 C CA . GLU A 1 103 ? -13.447 -8.117 23.273 1.00 78.81 103 GLU A CA 1
ATOM 803 C C . GLU A 1 103 ? -14.040 -9.306 24.050 1.00 78.81 103 GLU A C 1
ATOM 805 O O . GLU A 1 103 ? -14.999 -9.154 24.811 1.00 78.81 103 GLU A O 1
ATOM 810 N N . ASN A 1 104 ? -13.468 -10.503 23.886 1.00 81.94 104 ASN A N 1
ATOM 811 C CA . ASN A 1 104 ? -13.932 -11.691 24.601 1.00 81.94 104 ASN A CA 1
ATOM 812 C C . ASN A 1 104 ? -13.642 -11.637 26.108 1.00 81.94 104 ASN A C 1
ATOM 814 O O . ASN A 1 104 ? -14.444 -12.155 26.885 1.00 81.94 104 ASN A O 1
ATOM 818 N N . LEU A 1 105 ? -12.533 -11.021 26.529 1.00 81.12 105 LEU A N 1
ATOM 819 C CA . LEU A 1 105 ? -12.185 -10.879 27.948 1.00 81.12 105 LEU A CA 1
ATOM 820 C C . LEU A 1 105 ? -13.119 -9.900 28.674 1.00 81.12 105 LEU A C 1
ATOM 822 O O . LEU A 1 105 ? -13.543 -10.170 29.797 1.00 81.12 105 LEU A O 1
ATOM 826 N N . GLU A 1 106 ? -13.500 -8.800 28.023 1.00 76.19 106 GLU A N 1
ATOM 827 C CA . GLU A 1 106 ? -14.425 -7.812 28.593 1.00 76.19 106 GLU A CA 1
ATOM 828 C C . GLU A 1 106 ? -15.806 -8.424 28.888 1.00 76.19 106 GLU A C 1
ATOM 830 O O . GLU A 1 106 ? -16.384 -8.197 29.951 1.00 76.19 106 GLU A O 1
ATOM 835 N N . LYS A 1 107 ? -16.301 -9.294 27.999 1.00 73.50 107 LYS A N 1
ATOM 836 C CA . LYS A 1 107 ? -17.588 -9.992 28.167 1.00 73.50 107 LYS A CA 1
ATOM 837 C C . LYS A 1 107 ? -17.641 -10.988 29.329 1.00 73.50 107 LYS A C 1
ATOM 839 O O . LYS A 1 107 ? -18.739 -11.332 29.758 1.00 73.50 107 LYS A O 1
ATOM 844 N N . GLN A 1 108 ? -16.502 -11.486 29.808 1.00 68.31 108 GLN A N 1
ATOM 845 C CA . GLN A 1 108 ? -16.449 -12.537 30.831 1.00 68.31 108 GLN A CA 1
ATOM 846 C C . GLN A 1 108 ? -16.298 -12.007 32.261 1.00 68.31 108 GLN A C 1
ATOM 848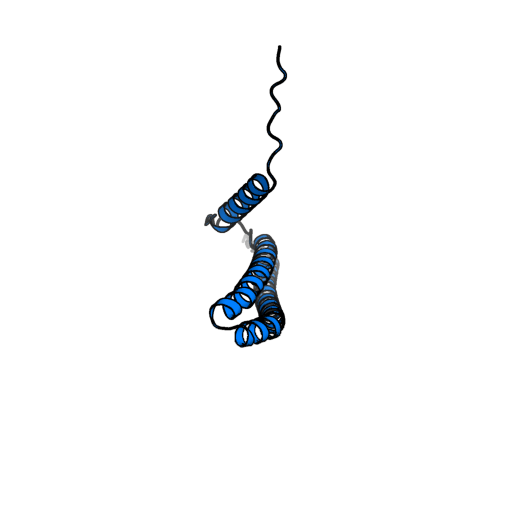 O O . GLN A 1 108 ? -16.217 -12.813 33.184 1.00 68.31 108 GLN A O 1
ATOM 853 N N . THR A 1 109 ? -16.286 -10.688 32.485 1.00 73.12 109 THR A N 1
ATOM 854 C CA . THR A 1 109 ? -16.241 -10.137 33.849 1.00 73.12 109 THR A CA 1
ATOM 855 C C . THR A 1 109 ? -17.658 -10.126 34.442 1.00 73.12 109 THR A C 1
ATOM 857 O O . THR A 1 109 ? -18.470 -9.300 34.019 1.00 73.12 109 THR A O 1
ATOM 860 N N . PRO A 1 110 ? -18.013 -11.021 35.392 1.00 67.94 110 PRO A N 1
ATOM 861 C CA . PRO A 1 110 ? -19.320 -10.969 36.038 1.00 67.94 110 PRO A CA 1
ATOM 862 C C . PRO A 1 110 ? -19.464 -9.647 36.812 1.00 67.94 110 PRO A C 1
ATOM 864 O O . PRO A 1 110 ? -18.469 -9.148 37.351 1.00 67.94 110 PRO A O 1
ATOM 867 N N . PRO A 1 111 ? -20.676 -9.063 36.890 1.00 67.00 111 PRO A N 1
ATOM 868 C CA . PRO A 1 111 ? -20.895 -7.860 37.680 1.00 67.00 111 PRO A CA 1
ATOM 869 C C . PRO A 1 111 ? -20.438 -8.131 39.112 1.00 67.00 111 PRO A C 1
ATOM 871 O O . PRO A 1 111 ? -20.781 -9.169 39.683 1.00 67.00 111 PRO A O 1
ATOM 874 N N . ARG A 1 112 ? -19.650 -7.211 39.689 1.00 68.06 112 ARG A N 1
ATOM 875 C CA . ARG A 1 112 ? -19.371 -7.227 41.127 1.00 68.06 112 ARG A CA 1
ATOM 876 C C . ARG A 1 112 ? -20.722 -7.236 41.823 1.00 68.06 112 ARG A C 1
ATOM 878 O O . ARG A 1 112 ? -21.452 -6.252 41.805 1.00 68.06 112 ARG A O 1
ATOM 885 N N . GLN A 1 113 ? -21.081 -8.397 42.357 1.00 66.38 113 GLN A N 1
ATOM 886 C CA . GLN A 1 113 ? -22.239 -8.547 43.206 1.00 66.38 113 GLN A CA 1
ATOM 887 C C . GLN A 1 113 ? -21.843 -7.854 44.500 1.00 66.38 113 GLN A C 1
ATOM 889 O O . GLN A 1 113 ? -21.186 -8.446 45.357 1.00 66.38 113 GLN A O 1
ATOM 894 N N . ASP A 1 114 ? -22.120 -6.552 44.555 1.00 62.72 114 ASP A N 1
ATOM 895 C CA . ASP A 1 114 ? -21.876 -5.721 45.717 1.00 62.72 114 ASP A CA 1
ATOM 896 C C . ASP A 1 114 ? -22.598 -6.381 46.883 1.00 62.72 114 ASP A C 1
ATOM 898 O O . ASP A 1 114 ? -23.828 -6.375 46.994 1.00 62.72 114 ASP A O 1
ATOM 902 N N . ARG A 1 115 ? -21.792 -7.056 47.699 1.00 66.38 115 ARG A N 1
ATOM 903 C CA . ARG A 1 115 ? -22.201 -7.787 48.881 1.00 66.38 115 ARG A CA 1
ATOM 904 C C . ARG A 1 115 ? -22.694 -6.749 49.879 1.00 66.38 115 ARG A C 1
ATOM 906 O O . ARG A 1 115 ? -21.919 -6.250 50.688 1.00 66.38 115 ARG A O 1
ATOM 913 N N . LYS A 1 116 ? -23.974 -6.390 49.781 1.00 56.53 116 LYS A N 1
ATOM 914 C CA . LYS A 1 116 ? -24.683 -5.682 50.842 1.00 56.53 116 LYS A CA 1
ATOM 915 C C . LYS A 1 116 ? -24.817 -6.661 52.008 1.00 56.53 116 LYS A C 1
ATOM 917 O O . LYS A 1 116 ? -25.671 -7.544 51.977 1.00 56.53 116 LYS A O 1
ATOM 922 N N . LEU A 1 117 ? -23.871 -6.561 52.939 1.00 64.88 117 LEU A N 1
ATOM 923 C CA . LEU A 1 117 ? -24.021 -6.995 54.326 1.00 64.88 117 LEU A CA 1
ATOM 924 C C . LEU A 1 117 ? -24.723 -5.882 55.102 1.00 64.88 117 LEU A C 1
ATOM 926 O O . LEU A 1 117 ? -24.430 -4.702 54.795 1.00 64.88 117 LEU A O 1
#

Sequence (117 aa):
MADDPTPSPSLFSSLWSEFRAVCSLFFDFSFKKFVTPRIVRTLYSLNLIGALLGALAWMGSGFRESFLWGIVTVCTGPIALVVYVLLARVTLELIIAIFRIAENLEKQTPPRQDRKL

Radius of gyration: 23.7 Å; chains: 1; bounding box: 48×47×78 Å